Protein AF-A0A5P1FBU9-F1 (afdb_monomer_lite)

Organism: Asparagus officinalis (NCBI:txid4686)

InterPro domains:
  IPR016161 Aldehyde/histidinol dehydrogenase [SSF53720] (14-109)
  IPR016162 Aldehyde dehydrogenase, N-terminal [G3DSA:3.40.605.10] (3-69)
  IPR016163 Aldehyde dehydrogenase, C-terminal [G3DSA:3.40.309.10] (70-142)

Structure (mmCIF, N/CA/C/O backbone):
data_AF-A0A5P1FBU9-F1
#
_entry.id   AF-A0A5P1FBU9-F1
#
loop_
_atom_site.group_PDB
_atom_site.id
_atom_site.type_symbol
_atom_site.label_atom_id
_atom_site.label_alt_id
_atom_site.label_comp_id
_atom_site.label_asym_id
_atom_site.label_entity_id
_atom_site.label_seq_id
_atom_site.pdbx_PDB_ins_code
_atom_site.Cartn_x
_atom_site.Cartn_y
_atom_site.Cartn_z
_atom_site.occupancy
_atom_site.B_iso_or_equiv
_atom_site.auth_seq_id
_atom_site.auth_comp_id
_atom_site.auth_asym_id
_atom_site.auth_atom_id
_atom_site.pdbx_PDB_model_num
ATOM 1 N N . MET A 1 1 ? 20.986 -3.605 -8.385 1.00 49.81 1 MET A N 1
ATOM 2 C CA . MET A 1 1 ? 19.910 -4.253 -9.164 1.00 49.81 1 MET A CA 1
ATOM 3 C C . MET A 1 1 ? 20.541 -5.407 -9.919 1.00 49.81 1 MET A C 1
ATOM 5 O O . MET A 1 1 ? 21.463 -5.159 -10.681 1.00 49.81 1 MET A O 1
ATOM 9 N N . MET A 1 2 ? 20.147 -6.647 -9.633 1.00 52.78 2 MET A N 1
ATOM 10 C CA . MET A 1 2 ? 20.670 -7.824 -10.331 1.00 52.78 2 MET A CA 1
ATOM 11 C C . MET A 1 2 ? 19.721 -8.144 -11.484 1.00 52.78 2 MET A C 1
ATOM 13 O O . MET A 1 2 ? 18.535 -8.355 -11.248 1.00 52.78 2 MET A O 1
ATOM 17 N N . VAL A 1 3 ? 20.221 -8.141 -12.718 1.00 66.88 3 VAL A N 1
ATOM 18 C CA . VAL A 1 3 ? 19.450 -8.604 -13.877 1.00 66.88 3 VAL A CA 1
ATOM 19 C C . VAL A 1 3 ? 19.794 -10.076 -14.075 1.00 66.88 3 VAL A C 1
ATOM 21 O O . VAL A 1 3 ? 20.933 -10.407 -14.400 1.00 66.88 3 VAL A O 1
ATOM 24 N N . ILE A 1 4 ? 18.835 -10.972 -13.835 1.00 71.06 4 ILE A N 1
ATOM 25 C CA . ILE A 1 4 ? 19.044 -12.417 -13.997 1.00 71.06 4 ILE A CA 1
ATOM 26 C C . ILE A 1 4 ? 18.934 -12.752 -15.487 1.00 71.06 4 ILE A C 1
ATOM 28 O O . ILE A 1 4 ? 17.881 -13.138 -15.980 1.00 71.06 4 ILE A O 1
ATOM 32 N N . VAL A 1 5 ? 20.031 -12.557 -16.216 1.00 73.94 5 VAL A N 1
ATOM 33 C CA . VAL A 1 5 ? 20.124 -12.890 -17.648 1.00 73.94 5 VAL A CA 1
ATOM 34 C C . VAL A 1 5 ? 20.550 -14.338 -17.898 1.00 73.94 5 VAL A C 1
ATOM 36 O O . VAL A 1 5 ? 20.348 -14.851 -18.991 1.00 73.94 5 VAL A O 1
ATOM 39 N N . GLY A 1 6 ? 21.105 -15.017 -16.887 1.00 72.62 6 GLY A N 1
ATOM 40 C CA . GLY A 1 6 ? 21.609 -16.394 -17.003 1.00 72.62 6 GLY A CA 1
ATOM 41 C C . GLY A 1 6 ? 20.530 -17.463 -17.208 1.00 72.62 6 GLY A C 1
ATOM 42 O O . GLY A 1 6 ? 20.863 -18.599 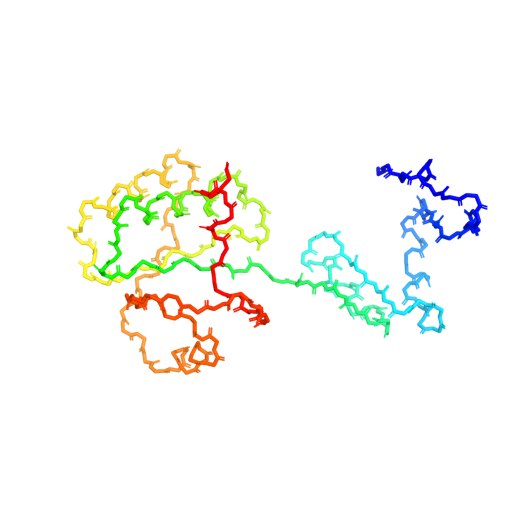-17.516 1.00 72.62 6 GLY A O 1
ATOM 43 N N . SER A 1 7 ? 19.253 -17.103 -17.055 1.00 79.94 7 SER A N 1
ATOM 44 C CA . SER A 1 7 ? 18.107 -18.004 -17.236 1.00 79.94 7 SER A CA 1
ATOM 45 C C . SER A 1 7 ? 17.430 -17.855 -18.604 1.00 79.94 7 SER A C 1
ATOM 47 O O . SER A 1 7 ? 16.407 -18.492 -18.848 1.00 79.94 7 SER A O 1
ATOM 49 N N . ILE A 1 8 ? 17.942 -16.977 -19.474 1.00 83.50 8 ILE A N 1
ATOM 50 C CA . ILE A 1 8 ? 17.361 -16.716 -20.795 1.00 83.50 8 ILE A CA 1
ATOM 51 C C . ILE A 1 8 ? 17.769 -17.853 -21.748 1.00 83.50 8 ILE A C 1
ATOM 53 O O . ILE A 1 8 ? 18.967 -18.088 -21.900 1.00 83.50 8 ILE A O 1
ATOM 57 N N . PRO A 1 9 ? 16.820 -18.547 -22.404 1.00 86.50 9 PRO A N 1
ATOM 58 C CA . PRO A 1 9 ? 17.151 -19.616 -23.344 1.00 86.50 9 PRO A CA 1
ATOM 59 C C . PRO A 1 9 ? 17.902 -19.098 -24.584 1.00 86.50 9 PRO A C 1
ATOM 61 O O . PRO A 1 9 ? 17.669 -17.975 -25.032 1.00 86.50 9 PRO A O 1
ATOM 64 N N . ASP A 1 10 ? 18.745 -19.937 -25.196 1.00 86.50 10 ASP A N 1
ATOM 65 C CA . ASP A 1 10 ? 19.611 -19.549 -26.327 1.00 86.50 10 ASP A CA 1
ATOM 66 C C . ASP A 1 10 ? 18.854 -19.097 -27.589 1.00 86.50 10 ASP A C 1
ATOM 68 O O . ASP A 1 10 ? 19.415 -18.411 -28.444 1.00 86.50 10 ASP A O 1
ATOM 72 N N . ASN A 1 11 ? 17.573 -19.456 -27.716 1.00 90.88 11 ASN A N 1
ATOM 73 C CA . ASN A 1 11 ? 16.718 -19.024 -28.823 1.00 90.88 11 ASN A CA 1
ATOM 74 C C . ASN A 1 11 ? 16.169 -17.594 -28.654 1.00 90.88 11 ASN A C 1
ATOM 76 O O . ASN A 1 11 ? 15.513 -17.084 -29.564 1.00 90.88 11 ASN A O 1
ATOM 80 N N . VAL A 1 12 ? 16.421 -16.938 -27.518 1.00 86.75 12 VAL A N 1
ATOM 81 C CA . VAL A 1 12 ? 16.020 -15.555 -27.252 1.00 86.75 12 VAL A CA 1
ATOM 82 C C . VAL A 1 12 ? 17.210 -14.624 -27.477 1.00 86.75 12 VAL A C 1
ATOM 84 O O . VAL A 1 12 ? 18.303 -14.815 -26.945 1.00 86.75 12 VAL A O 1
ATOM 87 N N . GLY A 1 13 ? 17.004 -13.569 -28.268 1.00 84.31 13 GLY A N 1
ATOM 88 C CA . GLY A 1 13 ? 18.053 -12.600 -28.573 1.00 84.31 13 GLY A CA 1
ATOM 89 C C . GLY A 1 13 ? 18.615 -11.932 -27.313 1.00 84.31 13 GLY A C 1
ATOM 90 O O . GLY A 1 13 ? 17.878 -11.346 -26.523 1.00 84.31 13 GLY A O 1
ATOM 91 N N . LYS A 1 14 ? 19.947 -11.927 -27.168 1.00 79.06 14 LYS A N 1
ATOM 92 C CA . LYS A 1 14 ? 20.663 -11.367 -26.000 1.00 79.06 14 LYS A CA 1
ATOM 93 C C . LYS A 1 14 ? 20.394 -9.876 -25.729 1.00 79.06 14 LYS A C 1
ATOM 95 O O . LYS A 1 14 ? 20.708 -9.391 -24.651 1.00 79.06 14 LYS A O 1
ATOM 100 N N . LYS A 1 15 ? 19.825 -9.149 -26.698 1.00 83.62 15 LYS A N 1
ATOM 101 C CA . LYS A 1 15 ? 19.470 -7.722 -26.594 1.00 83.62 15 LYS A CA 1
ATOM 102 C C . LYS A 1 15 ? 18.051 -7.471 -26.063 1.00 83.62 15 LYS A C 1
ATOM 104 O O . LYS A 1 15 ? 17.635 -6.321 -26.017 1.00 83.62 15 LYS A O 1
ATOM 109 N N . LEU A 1 16 ? 17.309 -8.516 -25.682 1.00 86.56 16 LEU A N 1
ATOM 110 C CA . LEU A 1 16 ? 15.936 -8.382 -25.182 1.00 86.56 16 LEU A CA 1
ATOM 111 C C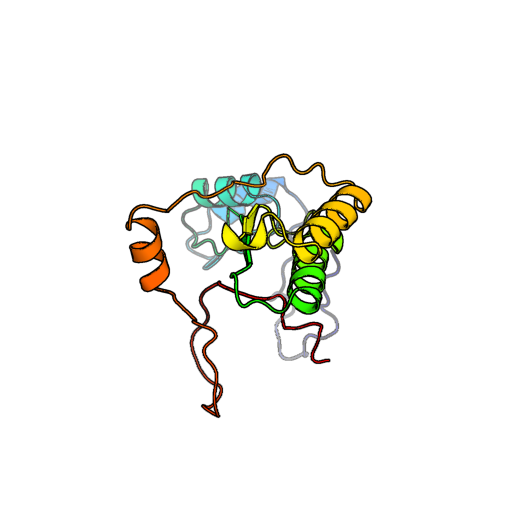 . LEU A 1 16 ? 15.860 -7.592 -23.867 1.00 86.56 16 LEU A C 1
ATOM 113 O O . LEU A 1 16 ? 14.889 -6.878 -23.636 1.00 86.56 16 LEU A O 1
ATOM 117 N N . ILE A 1 17 ? 16.879 -7.712 -23.012 1.00 86.69 17 ILE A N 1
ATOM 118 C CA . ILE A 1 17 ? 16.947 -7.001 -21.735 1.00 86.69 17 ILE A CA 1
ATOM 119 C C . ILE A 1 17 ? 18.061 -5.960 -21.805 1.00 86.69 17 ILE A C 1
ATOM 121 O O . ILE A 1 17 ? 19.239 -6.300 -21.894 1.00 86.69 17 ILE A O 1
ATOM 125 N N . GLY A 1 18 ? 17.675 -4.687 -21.752 1.00 85.88 18 GLY A N 1
ATOM 126 C CA . GLY A 1 18 ? 18.593 -3.558 -21.642 1.00 85.88 18 GLY A CA 1
ATOM 127 C C . GLY A 1 18 ? 18.697 -3.070 -20.201 1.00 85.88 18 GLY A C 1
ATOM 128 O O . GLY A 1 18 ? 17.690 -2.976 -19.500 1.00 85.88 18 GLY A O 1
ATOM 129 N N . LEU A 1 19 ? 19.911 -2.733 -19.764 1.00 87.50 19 LEU A N 1
ATOM 130 C CA . LEU A 1 19 ? 20.138 -2.018 -18.511 1.00 87.50 19 LEU A CA 1
ATOM 131 C C . LEU A 1 19 ? 20.557 -0.585 -18.825 1.00 87.50 19 LEU A C 1
ATOM 133 O O . LEU A 1 19 ? 21.552 -0.360 -19.510 1.00 87.50 19 LEU A O 1
ATOM 137 N N . VAL A 1 20 ? 19.817 0.372 -18.280 1.00 88.44 20 VAL A N 1
ATOM 138 C CA . VAL A 1 20 ? 20.167 1.792 -18.325 1.00 88.44 20 VAL A CA 1
ATOM 139 C C . VAL A 1 20 ? 21.006 2.098 -17.088 1.00 88.44 20 VAL A C 1
ATOM 141 O O . VAL A 1 20 ? 20.562 1.854 -15.964 1.00 88.44 20 VAL A O 1
ATOM 144 N N . THR A 1 21 ? 22.234 2.576 -17.279 1.00 86.56 21 THR A N 1
ATOM 145 C CA . THR A 1 21 ? 23.199 2.796 -16.187 1.00 86.56 21 THR A CA 1
ATOM 146 C C . THR A 1 21 ? 23.288 4.252 -15.737 1.00 86.56 21 THR A C 1
ATOM 148 O O . THR A 1 21 ? 23.772 4.500 -14.633 1.00 86.56 21 THR A O 1
ATOM 151 N N . SER A 1 22 ? 22.779 5.202 -16.530 1.00 88.88 22 SER A N 1
ATOM 152 C CA . SER A 1 22 ? 22.730 6.622 -16.177 1.00 88.88 22 SER A CA 1
ATOM 153 C C . SER A 1 22 ? 21.302 7.100 -15.929 1.00 88.88 22 SER A C 1
ATOM 155 O O . SER A 1 22 ? 20.375 6.793 -16.677 1.00 88.88 22 SER A O 1
ATOM 157 N N . ARG A 1 23 ? 21.118 7.903 -14.875 1.00 83.50 23 ARG A N 1
ATOM 158 C CA . ARG A 1 23 ? 19.834 8.571 -14.605 1.00 83.50 23 ARG A CA 1
ATOM 159 C C . ARG A 1 23 ? 19.536 9.677 -15.615 1.00 83.50 23 ARG A C 1
ATOM 161 O O . ARG A 1 23 ? 18.364 9.948 -15.863 1.00 83.50 23 ARG A O 1
ATOM 168 N N . ASP A 1 24 ? 20.570 10.259 -16.213 1.00 88.19 24 ASP A N 1
ATOM 169 C CA . ASP A 1 24 ? 20.443 11.361 -17.171 1.00 88.19 24 ASP A CA 1
ATOM 170 C C . ASP A 1 24 ? 19.841 10.904 -18.510 1.00 88.19 24 ASP A C 1
ATOM 172 O O . ASP A 1 24 ? 19.323 11.719 -19.271 1.00 88.19 24 ASP A O 1
ATOM 176 N N . ASP A 1 25 ? 19.828 9.592 -18.765 1.00 88.81 25 ASP A N 1
ATOM 177 C CA . ASP A 1 25 ? 19.217 8.995 -19.957 1.00 88.81 25 ASP A CA 1
ATOM 178 C C . ASP A 1 25 ? 17.699 8.800 -19.812 1.00 88.81 25 ASP A C 1
ATOM 180 O O . ASP A 1 25 ? 16.985 8.691 -20.812 1.00 88.81 25 ASP A O 1
ATOM 184 N N . ILE A 1 26 ? 17.174 8.782 -18.577 1.00 88.81 26 ILE A N 1
ATOM 185 C CA . ILE A 1 26 ? 15.750 8.534 -18.295 1.00 88.81 26 ILE A CA 1
ATOM 186 C C . ILE A 1 26 ? 14.837 9.543 -19.014 1.00 88.81 26 ILE A C 1
ATOM 188 O O . ILE A 1 26 ? 13.890 9.099 -19.662 1.00 88.81 26 ILE A O 1
ATOM 192 N N . PRO A 1 27 ? 15.091 10.870 -18.990 1.00 90.69 27 PRO A N 1
ATOM 193 C CA . PRO A 1 27 ? 14.249 11.830 -19.704 1.00 90.69 27 PRO A CA 1
ATOM 194 C C . PRO A 1 27 ? 14.212 11.605 -21.217 1.00 90.69 27 PRO A C 1
ATOM 196 O O . PRO A 1 27 ? 13.191 11.870 -21.845 1.00 90.69 27 PRO A O 1
ATOM 199 N N . ASN A 1 28 ? 15.305 11.120 -21.812 1.00 91.56 28 ASN A N 1
ATOM 200 C CA . ASN A 1 28 ? 15.346 10.821 -23.241 1.00 91.56 28 ASN A CA 1
ATOM 201 C C . ASN A 1 28 ? 14.536 9.562 -23.558 1.00 91.56 28 ASN A C 1
ATOM 203 O O . ASN A 1 28 ? 13.760 9.574 -24.506 1.00 91.56 28 ASN A O 1
ATOM 207 N N . LEU A 1 29 ? 14.637 8.520 -22.726 1.00 92.12 29 LEU A N 1
ATOM 208 C CA . LEU A 1 29 ? 13.818 7.311 -22.859 1.00 92.12 29 LEU A CA 1
ATOM 209 C C . LEU A 1 29 ? 12.324 7.615 -22.726 1.00 92.12 29 LEU A C 1
ATOM 211 O O . LEU A 1 29 ? 11.524 7.129 -23.516 1.00 92.12 29 LEU A O 1
ATOM 215 N N . LEU A 1 30 ? 11.946 8.474 -21.780 1.00 93.75 30 LEU A N 1
ATOM 216 C CA . LEU A 1 30 ? 10.554 8.878 -21.572 1.00 93.75 30 LEU A CA 1
ATOM 217 C C . LEU A 1 30 ? 9.958 9.691 -22.739 1.00 93.75 30 LEU A C 1
ATOM 219 O O . LEU A 1 30 ? 8.759 9.958 -22.729 1.00 93.75 30 LEU A O 1
ATOM 223 N N . ARG A 1 31 ? 10.752 10.070 -23.748 1.00 93.81 31 ARG A N 1
ATOM 224 C CA . ARG A 1 31 ? 10.276 10.718 -24.983 1.00 93.81 31 ARG A CA 1
ATOM 225 C C . ARG A 1 31 ? 10.081 9.756 -26.155 1.00 93.81 31 ARG A C 1
ATOM 227 O O . ARG A 1 31 ? 9.632 10.203 -27.199 1.00 93.81 31 ARG A O 1
ATOM 234 N N . LEU A 1 32 ? 10.437 8.481 -26.007 1.00 94.56 32 LEU A N 1
ATOM 235 C CA . LEU A 1 32 ? 10.356 7.482 -27.077 1.00 94.56 32 LEU A CA 1
ATOM 236 C C . LEU A 1 32 ? 8.982 6.795 -27.090 1.00 94.56 32 LEU A C 1
ATOM 238 O O . LEU A 1 32 ? 8.900 5.575 -26.956 1.00 94.56 32 LEU A O 1
ATOM 242 N N . ASP A 1 33 ? 7.893 7.564 -27.197 1.00 93.75 33 ASP A N 1
ATOM 243 C CA . ASP A 1 33 ? 6.519 7.031 -27.240 1.00 93.75 33 ASP A CA 1
ATOM 244 C C . ASP A 1 33 ? 6.174 6.269 -28.530 1.00 93.75 33 ASP A C 1
ATOM 246 O O . ASP A 1 33 ? 5.142 5.605 -28.605 1.00 93.75 33 ASP A O 1
ATOM 250 N N . ASP A 1 34 ? 7.070 6.293 -29.512 1.00 96.00 34 ASP A N 1
ATOM 251 C CA . ASP A 1 34 ? 7.040 5.496 -30.737 1.00 96.00 34 ASP A CA 1
ATOM 252 C C . ASP A 1 34 ? 7.658 4.093 -30.578 1.00 96.00 34 ASP A C 1
ATOM 254 O O . ASP A 1 34 ? 7.322 3.182 -31.337 1.00 96.00 34 ASP A O 1
ATOM 258 N N . VAL A 1 35 ? 8.539 3.901 -29.588 1.00 94.75 35 VAL A N 1
ATOM 259 C CA . VAL A 1 35 ? 9.265 2.636 -29.358 1.00 94.75 35 VAL A CA 1
ATOM 260 C C . VAL A 1 35 ? 8.882 1.976 -28.032 1.00 94.75 35 VAL A C 1
ATOM 262 O O . VAL A 1 35 ? 8.817 0.748 -27.940 1.00 94.75 35 VAL A O 1
ATOM 265 N N . ILE A 1 36 ? 8.633 2.763 -26.985 1.00 94.81 36 ILE A N 1
ATOM 266 C CA . ILE A 1 36 ? 8.307 2.269 -25.646 1.00 94.81 36 ILE A CA 1
ATOM 267 C C . ILE A 1 36 ? 6.791 2.287 -25.463 1.00 94.81 36 ILE A C 1
ATOM 269 O O . ILE A 1 36 ? 6.173 3.341 -25.372 1.00 94.81 36 ILE A O 1
ATOM 273 N N . GLY A 1 37 ? 6.189 1.103 -25.345 1.00 96.19 37 GLY A N 1
ATOM 274 C CA . GLY A 1 37 ? 4.737 0.972 -25.180 1.00 96.19 37 GLY A CA 1
ATOM 275 C C . GLY A 1 37 ? 4.220 1.129 -23.744 1.00 96.19 37 GLY A C 1
ATOM 276 O O . GLY A 1 37 ? 3.026 1.346 -23.551 1.00 96.19 37 GLY A O 1
ATOM 277 N N . LEU A 1 38 ? 5.080 0.985 -22.728 1.00 95.62 38 LEU A N 1
ATOM 278 C CA . LEU A 1 38 ? 4.676 1.023 -21.319 1.00 95.62 38 LEU A CA 1
ATOM 279 C C . LEU A 1 38 ? 5.854 1.362 -20.402 1.00 95.62 38 LEU A C 1
ATOM 281 O O . LEU A 1 38 ? 6.929 0.774 -20.521 1.00 95.62 38 LEU A O 1
ATOM 285 N N . VAL A 1 39 ? 5.617 2.231 -19.420 1.00 94.38 39 VAL A N 1
ATOM 286 C CA . VAL A 1 39 ? 6.551 2.505 -18.318 1.00 94.38 39 VAL A CA 1
ATOM 287 C C . VAL A 1 39 ? 5.938 2.042 -16.997 1.00 94.38 39 VAL A C 1
ATOM 289 O O . VAL A 1 39 ? 4.793 2.364 -16.680 1.00 94.38 39 VAL A O 1
ATOM 292 N N . ILE A 1 40 ? 6.712 1.301 -16.199 1.00 94.25 40 ILE A N 1
ATOM 293 C CA . ILE A 1 40 ? 6.311 0.820 -14.867 1.00 94.25 40 ILE A CA 1
ATOM 294 C C . ILE A 1 40 ? 7.251 1.438 -13.822 1.00 94.25 40 ILE A C 1
ATOM 296 O O . ILE A 1 40 ? 8.271 0.838 -13.472 1.00 94.25 40 ILE A O 1
ATOM 300 N N . PRO A 1 41 ? 6.969 2.659 -13.337 1.00 91.25 41 PRO A N 1
ATOM 301 C CA . PRO A 1 41 ? 7.805 3.293 -12.335 1.00 91.25 41 PRO A CA 1
ATOM 302 C C . PRO A 1 41 ? 7.623 2.601 -10.982 1.00 91.25 41 PRO A C 1
ATOM 304 O O . PRO A 1 41 ? 6.506 2.356 -10.525 1.00 91.25 41 PRO A O 1
ATOM 307 N N . ARG A 1 42 ? 8.737 2.300 -10.315 1.00 88.12 42 ARG A N 1
ATOM 308 C CA . ARG A 1 42 ? 8.759 1.773 -8.946 1.00 88.12 42 ARG A CA 1
ATOM 309 C C . ARG A 1 42 ? 9.534 2.746 -8.073 1.00 88.12 42 ARG A C 1
ATOM 311 O O . ARG A 1 42 ? 10.701 3.018 -8.335 1.00 88.12 42 ARG A O 1
ATOM 318 N N . GLY A 1 43 ? 8.881 3.283 -7.052 1.00 85.19 43 GLY A N 1
ATOM 319 C CA . GLY A 1 43 ? 9.468 4.275 -6.162 1.00 85.19 43 GLY A CA 1
ATOM 320 C C . GLY A 1 43 ? 8.393 5.112 -5.488 1.00 85.19 43 GLY A C 1
ATOM 321 O O . GLY A 1 43 ? 7.262 4.662 -5.334 1.00 85.19 43 GLY A O 1
ATOM 322 N N . SER A 1 44 ? 8.760 6.324 -5.078 1.00 83.56 44 SER A N 1
ATOM 323 C CA . SER A 1 44 ? 7.858 7.228 -4.367 1.00 83.56 44 SER A CA 1
ATOM 324 C C . SER A 1 44 ? 6.732 7.758 -5.255 1.00 83.56 44 SER A C 1
ATOM 326 O O . SER A 1 44 ? 6.882 7.882 -6.471 1.00 83.56 44 SER A O 1
ATOM 328 N N . ASN A 1 45 ? 5.637 8.181 -4.621 1.00 83.56 45 ASN A N 1
ATOM 329 C CA . ASN A 1 45 ? 4.514 8.854 -5.279 1.00 83.56 45 ASN A CA 1
ATOM 330 C C . ASN A 1 45 ? 4.982 10.037 -6.136 1.00 83.56 45 ASN A C 1
ATOM 332 O O . ASN A 1 45 ? 4.573 10.174 -7.283 1.00 83.56 45 ASN A O 1
ATOM 336 N N . LYS A 1 46 ? 5.932 10.830 -5.620 1.00 87.69 46 LYS A N 1
ATOM 337 C CA . LYS A 1 46 ? 6.546 11.941 -6.357 1.00 87.69 46 LYS A CA 1
ATOM 338 C C . LYS A 1 46 ? 7.199 11.478 -7.662 1.00 87.69 46 LYS A C 1
ATOM 340 O O . LYS A 1 46 ? 6.972 12.103 -8.688 1.00 87.69 46 LYS A O 1
ATOM 345 N N . LEU A 1 47 ? 7.963 10.382 -7.638 1.00 88.75 47 LEU A N 1
ATOM 346 C CA . LEU A 1 47 ? 8.585 9.829 -8.845 1.00 88.75 47 LEU A CA 1
ATOM 347 C C . LEU A 1 47 ? 7.526 9.373 -9.856 1.00 88.75 47 LEU A C 1
ATOM 349 O O . LEU A 1 47 ? 7.638 9.677 -11.041 1.00 88.75 47 LEU A O 1
ATOM 353 N N . VAL A 1 48 ? 6.499 8.654 -9.392 1.00 89.19 48 VAL A N 1
ATOM 354 C CA . VAL A 1 48 ? 5.417 8.162 -10.257 1.00 89.19 48 VAL A CA 1
ATOM 355 C C . VAL A 1 48 ? 4.675 9.329 -10.912 1.00 89.19 48 VAL A C 1
ATOM 357 O O . VAL A 1 48 ? 4.473 9.301 -12.125 1.00 89.19 48 VAL A O 1
ATOM 360 N N . SER A 1 49 ? 4.314 10.364 -10.147 1.00 89.75 49 SER A N 1
ATOM 361 C CA . SER A 1 49 ? 3.637 11.559 -10.670 1.00 89.75 49 SER A CA 1
ATOM 362 C C . SER A 1 49 ? 4.517 12.335 -11.647 1.00 89.75 49 SER A C 1
ATOM 364 O O . SER A 1 49 ? 4.072 12.636 -12.748 1.00 89.75 49 SER A O 1
ATOM 366 N N . GLN A 1 50 ? 5.795 12.552 -11.316 1.00 90.81 50 GLN A N 1
ATOM 367 C CA . GLN A 1 50 ? 6.745 13.213 -12.218 1.00 90.81 50 GLN A CA 1
ATOM 368 C C . GLN A 1 50 ? 6.888 12.475 -13.554 1.00 90.81 50 GLN A C 1
ATOM 370 O O . GLN A 1 50 ? 6.944 13.107 -14.606 1.00 90.81 50 GLN A O 1
ATOM 375 N N . ILE A 1 51 ? 6.936 11.139 -13.537 1.00 91.62 51 ILE A N 1
ATOM 376 C CA . ILE A 1 51 ? 7.004 10.343 -14.769 1.00 91.62 51 ILE A CA 1
ATOM 377 C C . ILE A 1 51 ? 5.702 10.478 -15.559 1.00 91.62 51 ILE A C 1
ATOM 379 O O . ILE A 1 51 ? 5.764 10.772 -16.746 1.00 91.62 51 ILE A O 1
ATOM 383 N N . LYS A 1 52 ? 4.537 10.346 -14.910 1.00 89.69 52 LYS A N 1
ATOM 384 C CA . LYS A 1 52 ? 3.226 10.527 -15.561 1.00 89.69 52 LYS A CA 1
ATOM 385 C C . LYS A 1 52 ? 3.073 11.893 -16.231 1.00 89.69 52 LYS A C 1
ATOM 387 O O . LYS A 1 52 ? 2.480 11.974 -17.296 1.00 89.69 52 LYS A O 1
ATOM 392 N N . GLU A 1 53 ? 3.604 12.945 -15.618 1.00 91.50 53 GLU A N 1
ATOM 393 C CA . GLU A 1 53 ? 3.538 14.315 -16.142 1.00 91.50 53 GLU A CA 1
ATOM 394 C C . GLU A 1 53 ? 4.544 14.583 -17.276 1.00 91.50 53 GLU A C 1
ATOM 396 O O . GLU A 1 53 ? 4.353 15.512 -18.057 1.00 91.50 53 GLU A O 1
ATOM 401 N N . SER A 1 54 ? 5.616 13.791 -17.380 1.00 91.12 54 SER A N 1
ATOM 402 C CA . SER A 1 54 ? 6.743 14.052 -18.291 1.00 91.12 54 SER A CA 1
ATOM 403 C C . SER A 1 54 ? 6.782 13.175 -19.545 1.00 91.12 54 SER A C 1
ATOM 405 O O . SER A 1 54 ? 7.654 13.383 -20.391 1.00 91.12 54 SER A O 1
ATOM 407 N N . THR A 1 55 ? 5.855 12.224 -19.704 1.00 94.31 55 THR A N 1
ATOM 408 C CA . THR A 1 55 ? 5.816 11.307 -20.853 1.00 94.31 55 THR A CA 1
ATOM 409 C C . THR A 1 55 ? 4.425 11.178 -21.467 1.00 94.31 55 THR A C 1
ATOM 411 O O . THR A 1 55 ? 3.411 11.330 -20.791 1.00 94.31 55 THR A O 1
ATOM 414 N N . LYS A 1 56 ? 4.382 10.852 -22.763 1.00 94.81 56 LYS A N 1
ATOM 415 C CA . LYS A 1 56 ? 3.169 10.401 -23.465 1.00 94.81 56 LYS A CA 1
ATOM 416 C C . LYS A 1 56 ? 2.987 8.881 -23.415 1.00 94.81 56 LYS A C 1
ATOM 418 O O . LYS A 1 56 ? 1.914 8.388 -23.755 1.00 94.81 56 LYS A O 1
ATOM 423 N N . ILE A 1 57 ? 4.021 8.144 -23.003 1.00 96.62 57 ILE A N 1
ATOM 424 C CA . ILE A 1 57 ? 3.983 6.688 -22.887 1.00 96.62 57 ILE A CA 1
ATOM 425 C C . ILE A 1 57 ? 2.967 6.305 -21.800 1.00 96.62 57 ILE A C 1
ATOM 427 O O . ILE A 1 57 ? 2.969 6.915 -20.729 1.00 96.62 57 ILE A O 1
ATOM 431 N N . PRO A 1 58 ? 2.120 5.282 -22.004 1.00 95.00 58 PRO A N 1
ATOM 432 C CA . PRO A 1 58 ? 1.285 4.750 -20.934 1.00 95.00 58 PRO A CA 1
ATOM 433 C C . PRO A 1 58 ? 2.107 4.407 -19.682 1.00 95.00 58 PRO A C 1
ATOM 435 O O . PRO A 1 58 ? 3.140 3.739 -19.761 1.00 95.00 58 PRO A O 1
ATOM 438 N N . VAL A 1 59 ? 1.644 4.845 -18.508 1.00 93.81 59 VAL A N 1
ATOM 439 C CA . VAL A 1 59 ? 2.330 4.614 -17.227 1.00 93.81 59 VAL A CA 1
ATOM 440 C C . VAL A 1 59 ? 1.477 3.744 -16.310 1.00 93.81 59 VAL A C 1
ATOM 442 O O . VAL A 1 59 ? 0.400 4.157 -15.874 1.00 93.81 59 VAL A O 1
ATOM 445 N N . LEU A 1 60 ? 1.991 2.568 -15.944 1.00 90.44 60 LEU A N 1
ATOM 446 C CA . LEU A 1 60 ? 1.366 1.677 -14.968 1.00 90.44 60 LEU A CA 1
ATOM 447 C C . LEU A 1 60 ? 2.021 1.854 -13.594 1.00 90.44 60 LEU A C 1
ATOM 449 O O . LEU A 1 60 ? 3.065 1.278 -13.298 1.00 90.44 60 LEU A O 1
ATOM 453 N N . GLY A 1 61 ? 1.383 2.649 -12.738 1.00 81.25 61 GLY A N 1
ATOM 454 C CA . GLY A 1 61 ? 1.813 2.865 -11.359 1.00 81.25 61 GLY A CA 1
ATOM 455 C C . GLY A 1 61 ? 0.743 3.575 -10.532 1.00 81.25 61 GLY A C 1
ATOM 456 O O . GLY A 1 61 ? -0.056 4.352 -11.067 1.00 81.25 61 GLY A O 1
ATOM 457 N N . HIS A 1 62 ? 0.733 3.319 -9.225 1.00 75.81 62 HIS A N 1
ATOM 458 C CA . HIS A 1 62 ? -0.121 4.012 -8.261 1.00 75.81 62 HIS A CA 1
ATOM 459 C C . HIS A 1 62 ? 0.656 5.175 -7.636 1.00 75.81 62 HIS A C 1
ATOM 461 O O . HIS A 1 62 ? 1.822 5.027 -7.277 1.00 75.81 62 HIS A O 1
ATOM 467 N N . ALA A 1 63 ? 0.019 6.343 -7.569 1.00 65.31 63 ALA A N 1
ATOM 468 C CA . ALA A 1 63 ? 0.610 7.554 -7.002 1.00 65.31 63 ALA A CA 1
ATOM 469 C C . ALA A 1 63 ? 0.141 7.815 -5.566 1.00 65.31 63 ALA A C 1
ATOM 471 O O . ALA A 1 63 ? 0.628 8.755 -4.964 1.00 65.31 63 ALA A O 1
ATOM 472 N N . ASP A 1 64 ? -0.759 6.989 -5.029 1.00 69.25 64 ASP A N 1
ATOM 473 C CA . ASP A 1 64 ? -1.260 7.074 -3.662 1.00 69.25 64 ASP A CA 1
ATOM 474 C C . ASP A 1 64 ? -1.443 5.664 -3.096 1.00 69.25 64 ASP A C 1
ATOM 476 O O . ASP A 1 64 ? -1.744 4.720 -3.832 1.00 69.25 64 ASP A O 1
ATOM 480 N N . GLY A 1 65 ? -1.233 5.534 -1.790 1.00 68.94 65 GLY A N 1
ATOM 481 C CA . GLY A 1 65 ? -1.340 4.287 -1.039 1.00 68.94 65 GLY A CA 1
ATOM 482 C C . GLY A 1 65 ? -1.963 4.561 0.321 1.00 68.94 65 GLY A C 1
ATOM 483 O O . GLY A 1 65 ? -1.286 4.427 1.325 1.00 68.94 65 GLY A O 1
ATOM 484 N N . ILE A 1 66 ? -3.206 5.056 0.328 1.00 79.25 66 ILE A N 1
ATOM 485 C CA . ILE A 1 66 ? -3.974 5.283 1.559 1.00 79.25 66 ILE A CA 1
ATOM 486 C C . ILE A 1 66 ? -4.906 4.089 1.747 1.00 79.25 66 ILE A C 1
ATOM 488 O O . ILE A 1 66 ? -5.855 3.896 0.983 1.00 79.25 66 ILE A O 1
ATOM 492 N N . CYS A 1 67 ? -4.622 3.285 2.759 1.00 83.19 67 CYS A N 1
ATOM 493 C CA . CYS A 1 67 ? -5.344 2.083 3.118 1.00 83.19 67 CYS A CA 1
ATOM 494 C C . CYS A 1 67 ? -6.079 2.273 4.445 1.00 83.19 67 CYS A C 1
ATOM 496 O O . CYS A 1 67 ? -5.543 2.758 5.446 1.00 83.19 67 CYS A O 1
ATOM 498 N N . HIS A 1 68 ? -7.329 1.823 4.457 1.00 85.06 68 HIS A N 1
ATOM 499 C CA . HIS A 1 68 ? -8.194 1.876 5.625 1.00 85.06 68 HIS A CA 1
ATOM 500 C C . HIS A 1 68 ? -8.500 0.457 6.107 1.00 85.06 68 HIS A C 1
ATOM 502 O O . HIS A 1 68 ? -8.786 -0.428 5.298 1.00 85.06 68 HIS A O 1
ATOM 508 N N . VAL A 1 69 ? -8.516 0.254 7.422 1.00 85.81 69 VAL A N 1
ATOM 509 C CA . VAL A 1 69 ? -9.093 -0.946 8.043 1.00 85.81 69 VAL A CA 1
ATOM 510 C C . VAL A 1 69 ? -10.360 -0.534 8.770 1.00 85.81 69 VAL A C 1
ATOM 512 O O . VAL A 1 69 ? -10.339 0.414 9.545 1.00 85.81 69 VAL A O 1
ATOM 515 N N . TYR A 1 70 ? -11.464 -1.240 8.527 1.00 88.19 70 TYR A N 1
ATOM 516 C CA . TYR A 1 70 ? -12.723 -1.025 9.234 1.00 88.19 70 TYR A CA 1
ATOM 517 C C . TYR A 1 70 ? -13.050 -2.206 10.149 1.00 88.19 70 TYR A C 1
ATOM 519 O O . TYR A 1 70 ? -13.097 -3.348 9.693 1.00 88.19 70 TYR A O 1
ATOM 527 N N . VAL A 1 71 ? -13.315 -1.924 11.425 1.00 87.25 71 VAL A N 1
ATOM 528 C CA . VAL A 1 71 ? -13.732 -2.913 12.425 1.00 87.25 71 VAL A CA 1
ATOM 529 C C . VAL A 1 71 ? -15.223 -2.744 12.708 1.00 87.25 71 VAL A C 1
ATOM 531 O O . VAL A 1 71 ? -15.645 -1.786 13.361 1.00 87.25 71 VAL A O 1
ATOM 534 N N . ASP A 1 72 ? -16.025 -3.678 12.196 1.00 89.81 72 ASP A N 1
ATOM 535 C CA . ASP A 1 72 ? -17.472 -3.727 12.426 1.00 89.81 72 ASP A CA 1
ATOM 536 C C . ASP A 1 72 ? -17.813 -4.191 13.853 1.00 89.81 72 ASP A C 1
ATOM 538 O O . ASP A 1 72 ? -17.065 -4.951 14.464 1.00 89.81 72 ASP A O 1
ATOM 542 N N . LYS A 1 73 ? -18.981 -3.795 14.374 1.00 87.56 73 LYS A N 1
ATOM 543 C CA . LYS A 1 73 ? -19.463 -4.206 15.704 1.00 87.56 73 LYS A CA 1
ATOM 544 C C . LYS A 1 73 ? -19.572 -5.720 15.905 1.00 87.56 73 LYS A C 1
ATOM 546 O O . LYS A 1 73 ? -19.518 -6.164 17.046 1.00 87.56 73 LYS A O 1
ATOM 551 N N . SER A 1 74 ? -19.765 -6.505 14.841 1.00 88.12 74 SER A N 1
ATOM 552 C CA . SER A 1 74 ? -19.825 -7.969 14.913 1.00 88.12 74 SER A CA 1
ATOM 553 C C . SER A 1 74 ? -18.479 -8.643 14.646 1.00 88.12 74 SER A C 1
ATOM 555 O O . SER A 1 74 ? -18.434 -9.864 14.488 1.00 88.12 74 SER A O 1
ATOM 557 N N . ALA A 1 75 ? -17.387 -7.880 14.537 1.00 86.81 75 ALA A N 1
ATOM 558 C CA . ALA A 1 75 ? -16.065 -8.439 14.304 1.00 86.81 75 ALA A CA 1
ATOM 559 C C . ALA A 1 75 ? -15.603 -9.292 15.495 1.00 86.81 75 ALA A C 1
ATOM 561 O O . ALA A 1 75 ? -15.798 -8.947 16.661 1.00 86.81 75 ALA A O 1
ATOM 562 N N . ASN A 1 76 ? -14.928 -10.403 15.197 1.00 91.12 76 ASN A N 1
ATOM 563 C CA . ASN A 1 76 ? -14.161 -11.121 16.207 1.00 91.12 76 ASN A CA 1
ATOM 564 C C . ASN A 1 76 ? -12.936 -10.270 16.581 1.00 91.12 76 ASN A C 1
ATOM 566 O O . ASN A 1 76 ? -12.086 -10.008 15.727 1.00 91.12 76 ASN A O 1
ATOM 570 N N . MET A 1 77 ? -12.846 -9.847 17.843 1.00 91.12 77 MET A N 1
ATOM 571 C CA . MET A 1 77 ? -11.828 -8.883 18.272 1.00 91.12 77 MET A CA 1
ATOM 572 C C . MET A 1 77 ? -10.399 -9.437 18.240 1.00 91.12 77 MET A C 1
ATOM 574 O O . MET A 1 77 ? -9.482 -8.691 17.907 1.00 91.12 77 MET A O 1
ATOM 578 N N . ASP A 1 78 ? -10.197 -10.734 18.484 1.00 91.06 78 ASP A N 1
ATOM 579 C CA . ASP A 1 78 ? -8.868 -11.355 18.388 1.00 91.06 78 ASP A CA 1
ATOM 580 C C . ASP A 1 78 ? -8.360 -11.368 16.941 1.00 91.06 78 ASP A C 1
ATOM 582 O O . ASP A 1 78 ? -7.188 -11.103 16.667 1.00 91.06 78 ASP A O 1
ATOM 586 N N . MET A 1 79 ? -9.257 -11.647 15.993 1.00 91.50 79 MET A N 1
ATOM 587 C CA . MET A 1 79 ? -8.947 -11.600 14.567 1.00 91.50 79 MET A CA 1
ATOM 588 C C . MET A 1 79 ? -8.709 -10.165 14.095 1.00 91.50 79 MET A C 1
ATOM 590 O O . MET A 1 79 ? -7.718 -9.907 13.413 1.00 91.50 79 MET A O 1
ATOM 594 N N . ALA A 1 80 ? -9.587 -9.235 14.484 1.00 89.94 80 ALA A N 1
ATOM 595 C CA . ALA A 1 80 ? -9.457 -7.820 14.147 1.00 89.94 80 ALA A CA 1
ATOM 596 C C . ALA A 1 80 ? -8.107 -7.270 14.615 1.00 89.94 80 ALA A C 1
ATOM 598 O O . ALA A 1 80 ? -7.414 -6.608 13.850 1.00 89.94 80 ALA A O 1
ATOM 599 N N . LYS A 1 81 ? -7.692 -7.626 15.832 1.00 90.81 81 LYS A N 1
ATOM 600 C CA . LYS A 1 81 ? -6.391 -7.264 16.385 1.00 90.81 81 LYS A CA 1
ATOM 601 C C . LYS A 1 81 ? -5.229 -7.762 15.534 1.00 90.81 81 LYS A C 1
ATOM 603 O O . LYS A 1 81 ? -4.400 -6.957 15.125 1.00 90.81 81 LYS A O 1
ATOM 608 N N . ARG A 1 82 ? -5.189 -9.058 15.203 1.00 89.62 82 ARG A N 1
ATOM 609 C CA . ARG A 1 82 ? -4.126 -9.623 14.348 1.00 89.62 82 ARG A CA 1
ATOM 610 C C . ARG A 1 82 ? -4.041 -8.912 13.000 1.00 89.62 82 ARG A C 1
ATOM 612 O O . ARG A 1 82 ? -2.948 -8.571 12.568 1.00 89.62 82 ARG A O 1
ATOM 619 N N . ILE A 1 83 ? -5.193 -8.663 12.377 1.00 87.94 83 ILE A N 1
ATOM 620 C CA . ILE A 1 83 ? -5.278 -7.973 11.088 1.00 87.94 83 ILE A CA 1
ATOM 621 C C . ILE A 1 83 ? -4.742 -6.546 11.207 1.00 87.94 83 ILE A C 1
ATOM 623 O O . ILE A 1 83 ? -3.886 -6.161 10.426 1.00 87.94 83 ILE A O 1
ATOM 627 N N . VAL A 1 84 ? -5.207 -5.767 12.184 1.00 89.50 84 VAL A N 1
ATOM 628 C CA . VAL A 1 84 ? -4.806 -4.361 12.360 1.00 89.50 84 VAL A CA 1
ATOM 629 C C . VAL A 1 84 ? -3.302 -4.216 12.597 1.00 89.50 84 VAL A C 1
ATOM 631 O O . VAL A 1 84 ? -2.681 -3.295 12.067 1.00 89.50 84 VAL A O 1
ATOM 634 N N . LEU A 1 85 ? -2.710 -5.120 13.377 1.00 87.94 85 LEU A N 1
ATOM 635 C CA . LEU A 1 85 ? -1.282 -5.082 13.683 1.00 87.94 85 LEU A CA 1
ATOM 636 C C . LEU A 1 85 ? -0.439 -5.472 12.471 1.00 87.94 85 LEU A C 1
ATOM 638 O O . LEU A 1 85 ? 0.501 -4.752 12.150 1.00 87.94 85 LEU A O 1
ATOM 642 N N . ASP A 1 86 ? -0.803 -6.543 11.762 1.00 87.94 86 ASP A N 1
ATOM 643 C CA . ASP A 1 86 ? -0.147 -6.936 10.506 1.00 87.94 86 ASP A CA 1
ATOM 644 C C . ASP A 1 86 ? -0.228 -5.805 9.470 1.00 87.94 86 ASP A C 1
ATOM 646 O O . ASP A 1 86 ? 0.774 -5.441 8.858 1.00 87.94 86 ASP A O 1
ATOM 650 N N . ALA A 1 87 ? -1.391 -5.146 9.387 1.00 85.31 87 ALA A N 1
ATOM 651 C CA . ALA A 1 87 ? -1.621 -4.022 8.488 1.00 85.31 87 ALA A CA 1
ATOM 652 C C . ALA A 1 87 ? -0.634 -2.874 8.686 1.00 85.31 87 ALA A C 1
ATOM 654 O O . ALA A 1 87 ? -0.347 -2.153 7.736 1.00 85.31 87 ALA A O 1
ATOM 655 N N . LYS A 1 88 ? -0.193 -2.622 9.924 1.00 85.56 88 LYS A N 1
ATOM 656 C CA . LYS A 1 88 ? 0.552 -1.405 10.263 1.00 85.56 88 LYS A CA 1
ATOM 657 C C . LYS A 1 88 ? 1.998 -1.654 10.643 1.00 85.56 88 LYS A C 1
ATOM 659 O O . LYS A 1 88 ? 2.854 -0.861 10.261 1.00 85.56 88 LYS A O 1
ATOM 664 N N . ILE A 1 89 ? 2.250 -2.692 11.431 1.00 84.81 89 ILE A N 1
ATOM 665 C CA . ILE A 1 89 ? 3.504 -2.874 12.162 1.00 84.81 89 ILE A CA 1
ATOM 666 C C . ILE A 1 89 ? 4.521 -3.681 11.349 1.00 84.81 89 ILE A C 1
ATOM 668 O O . ILE A 1 89 ? 5.706 -3.382 11.446 1.00 84.81 89 ILE A O 1
ATOM 672 N N . ASP A 1 90 ? 4.091 -4.652 10.532 1.00 81.12 90 ASP A N 1
ATOM 673 C CA . ASP A 1 90 ? 5.010 -5.548 9.801 1.00 81.12 90 ASP A CA 1
ATOM 674 C C . ASP A 1 90 ? 5.946 -4.770 8.861 1.00 81.12 90 ASP A C 1
ATOM 676 O O . ASP A 1 90 ? 7.170 -4.892 8.933 1.00 81.12 90 ASP A O 1
ATOM 680 N N . TYR A 1 91 ? 5.380 -3.901 8.016 1.00 80.50 91 TYR A N 1
ATOM 681 C CA . TYR A 1 91 ? 6.160 -3.039 7.129 1.00 80.50 91 TYR A CA 1
ATOM 682 C C . TYR A 1 91 ? 5.511 -1.652 6.959 1.00 80.50 91 TYR A C 1
ATOM 684 O O . TYR A 1 91 ? 4.839 -1.392 5.961 1.00 80.50 91 TYR A O 1
ATOM 692 N N . PRO A 1 92 ? 5.735 -0.712 7.900 1.00 80.94 92 PRO A N 1
ATOM 693 C CA . PRO A 1 92 ? 5.019 0.569 7.943 1.00 80.94 92 PRO A CA 1
ATOM 694 C C . PRO A 1 92 ? 5.269 1.497 6.747 1.00 80.94 92 PRO A C 1
ATOM 696 O O . PRO A 1 92 ? 4.493 2.418 6.511 1.00 80.94 92 PRO A O 1
ATOM 699 N N . ALA A 1 93 ? 6.376 1.290 6.026 1.00 80.31 93 ALA A N 1
ATOM 700 C CA . ALA A 1 93 ? 6.758 2.068 4.848 1.00 80.31 93 ALA A CA 1
ATOM 701 C C . ALA A 1 93 ? 6.137 1.534 3.544 1.00 80.31 93 ALA A C 1
ATOM 703 O O . ALA A 1 93 ? 6.367 2.103 2.473 1.00 80.31 93 ALA A O 1
ATOM 704 N N . ALA A 1 94 ? 5.396 0.424 3.608 1.00 79.19 94 ALA A N 1
ATOM 705 C CA . ALA A 1 94 ? 4.711 -0.129 2.455 1.00 79.19 94 ALA A CA 1
ATOM 706 C C . ALA A 1 94 ? 3.573 0.794 2.006 1.00 79.19 94 ALA A C 1
ATOM 708 O O . ALA A 1 94 ? 2.834 1.325 2.825 1.00 79.19 94 ALA A O 1
ATOM 709 N N . CYS A 1 95 ? 3.358 0.907 0.695 1.00 79.06 95 CYS A N 1
ATOM 710 C CA . CYS A 1 95 ? 2.218 1.643 0.133 1.00 79.06 95 CYS A CA 1
ATOM 711 C C . CYS A 1 95 ? 0.847 1.018 0.450 1.00 79.06 95 CYS A C 1
ATOM 713 O O . CYS A 1 95 ? -0.177 1.579 0.080 1.00 79.06 95 CYS A O 1
ATOM 715 N N . ASN A 1 96 ? 0.833 -0.189 1.016 1.00 80.56 96 ASN A N 1
ATOM 716 C CA . ASN A 1 96 ? -0.367 -0.911 1.421 1.00 80.56 96 ASN A CA 1
ATOM 717 C C . ASN A 1 96 ? -0.460 -1.098 2.944 1.00 80.56 96 ASN A C 1
ATOM 719 O O . ASN A 1 96 ? -1.312 -1.865 3.395 1.00 80.56 96 ASN A O 1
ATOM 723 N N . ALA A 1 97 ? 0.423 -0.456 3.717 1.00 84.31 97 ALA A N 1
ATOM 724 C CA . ALA A 1 97 ? 0.280 -0.418 5.164 1.00 84.31 97 A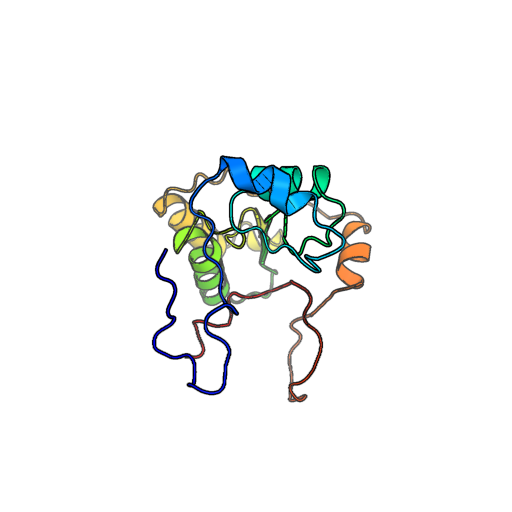LA A CA 1
ATOM 725 C C . ALA A 1 97 ? -1.011 0.333 5.521 1.00 84.31 97 ALA A C 1
ATOM 727 O O . ALA A 1 97 ? -1.467 1.157 4.750 1.00 84.31 97 ALA A O 1
ATOM 728 N N . MET A 1 98 ? -1.637 0.056 6.662 1.00 85.50 98 MET A N 1
ATOM 729 C CA . MET A 1 98 ? -2.821 0.796 7.105 1.00 85.50 98 MET A CA 1
ATOM 730 C C . MET A 1 98 ? -2.443 2.229 7.497 1.00 85.50 98 MET A C 1
ATOM 732 O O . MET A 1 98 ? -1.576 2.445 8.340 1.00 85.50 98 MET A O 1
ATOM 736 N N . GLU A 1 99 ? -3.152 3.229 6.991 1.00 83.88 99 GLU A N 1
ATOM 737 C CA . GLU A 1 99 ? -3.028 4.622 7.438 1.00 83.88 99 GLU A CA 1
ATOM 738 C C . GLU A 1 99 ? -4.139 4.994 8.411 1.00 83.88 99 GLU A C 1
ATOM 740 O O . GLU A 1 99 ? -3.915 5.773 9.336 1.00 83.88 99 GLU A O 1
ATOM 745 N N . THR A 1 100 ? -5.334 4.431 8.227 1.00 83.38 100 THR A N 1
ATOM 746 C CA . THR A 1 100 ? -6.505 4.793 9.028 1.00 83.38 100 THR A CA 1
ATOM 747 C C . THR A 1 100 ? -7.214 3.559 9.561 1.00 83.38 100 THR A C 1
ATOM 749 O O . THR A 1 100 ? -7.624 2.678 8.801 1.00 83.38 100 THR A O 1
ATOM 752 N N . LEU A 1 101 ? -7.435 3.546 10.872 1.00 84.94 101 LEU A N 1
ATOM 753 C CA . LEU A 1 101 ? -8.288 2.573 11.537 1.00 84.94 101 LEU A CA 1
ATOM 754 C C . LEU A 1 101 ? -9.664 3.194 11.785 1.00 84.94 101 LEU A C 1
ATOM 756 O O . LEU A 1 101 ? -9.802 4.146 12.549 1.00 84.94 101 LEU A O 1
ATOM 760 N N . LEU A 1 102 ? -10.682 2.636 11.145 1.00 85.56 102 LEU A N 1
ATOM 761 C CA . LEU A 1 102 ? -12.080 2.991 11.322 1.00 85.56 102 LEU A CA 1
ATOM 762 C C . LEU 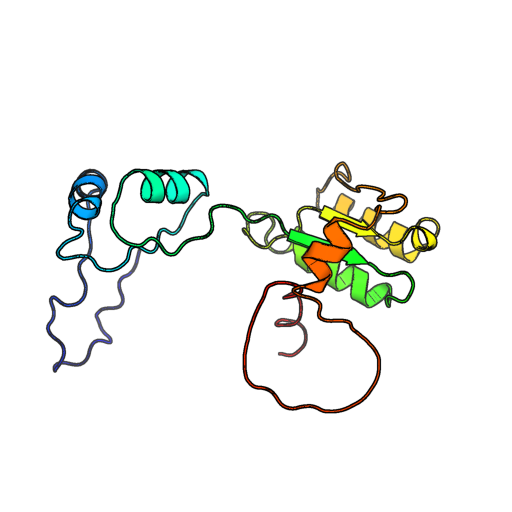A 1 102 ? -12.743 1.952 12.222 1.00 85.56 102 LEU A C 1
ATOM 764 O O . LEU A 1 102 ? -12.621 0.751 11.996 1.00 85.56 102 LEU A O 1
ATOM 768 N N . VAL A 1 103 ? -13.478 2.400 13.234 1.00 84.12 103 VAL A N 1
ATOM 769 C CA . VAL A 1 103 ? -14.078 1.500 14.225 1.00 84.12 103 VAL A CA 1
ATOM 770 C C . VAL A 1 103 ? -15.556 1.817 14.383 1.00 84.12 103 VAL A C 1
ATOM 772 O O . VAL A 1 103 ? -15.951 2.979 14.483 1.00 84.12 103 VAL A O 1
ATOM 775 N N . HIS A 1 104 ? -16.396 0.782 14.406 1.00 85.94 104 HIS A N 1
ATOM 776 C CA . HIS A 1 104 ? -17.812 0.952 14.697 1.00 85.94 104 HIS A CA 1
ATOM 777 C C . HIS A 1 104 ? -18.000 1.532 16.110 1.00 85.94 104 HIS A C 1
ATOM 779 O O . HIS A 1 104 ? -17.447 1.020 17.080 1.00 85.94 104 HIS A O 1
ATOM 785 N N . LYS A 1 105 ? -18.836 2.570 16.250 1.00 84.94 105 LYS A N 1
ATOM 786 C CA . LYS A 1 105 ? -19.067 3.304 17.515 1.00 84.94 105 LYS A CA 1
ATOM 787 C C . LYS A 1 105 ? -19.402 2.415 18.727 1.00 84.94 105 LYS A C 1
ATOM 789 O O . LYS A 1 105 ? -19.031 2.731 19.851 1.00 84.94 105 LYS A O 1
ATOM 794 N N . ASP A 1 106 ? -20.093 1.301 18.497 1.00 87.62 106 ASP A N 1
ATOM 795 C CA . ASP A 1 106 ? -20.488 0.353 19.549 1.00 87.62 106 ASP A CA 1
ATOM 796 C C . ASP A 1 106 ? -19.276 -0.363 20.184 1.00 87.62 106 ASP A C 1
ATOM 798 O O . ASP A 1 106 ? -19.386 -0.889 21.287 1.00 87.62 106 ASP A O 1
ATOM 802 N N . LEU A 1 107 ? -18.107 -0.342 19.532 1.00 86.50 107 LEU A N 1
ATOM 803 C CA . LEU A 1 107 ? -16.864 -0.923 20.047 1.00 86.50 107 LEU A CA 1
ATOM 804 C C . LEU A 1 107 ? -16.048 0.041 20.920 1.00 86.50 107 LEU A C 1
ATOM 806 O O . LEU A 1 107 ? -15.078 -0.386 21.543 1.00 86.50 107 LEU A O 1
ATOM 810 N N . MET A 1 108 ? -16.442 1.316 21.021 1.00 85.81 108 MET A N 1
ATOM 811 C CA . MET A 1 108 ? -15.662 2.369 21.694 1.00 85.81 108 MET A CA 1
ATOM 812 C C . MET A 1 108 ? -15.379 2.120 23.177 1.00 85.81 108 MET A C 1
ATOM 814 O O . MET A 1 108 ? -14.484 2.740 23.737 1.00 85.81 108 MET A O 1
ATOM 818 N N . LYS A 1 109 ? -16.170 1.261 23.823 1.00 87.06 109 LYS A N 1
ATOM 819 C CA . LYS A 1 109 ? -16.024 0.901 25.242 1.00 87.06 109 LYS A CA 1
ATOM 820 C C . LYS A 1 109 ? -15.681 -0.577 25.430 1.00 87.06 109 LYS A C 1
ATOM 822 O O . LYS A 1 109 ? -15.934 -1.139 26.492 1.00 87.06 109 LYS A O 1
ATOM 827 N N . THR A 1 110 ? -15.202 -1.236 24.376 1.00 88.81 110 THR A N 1
ATOM 828 C CA . THR A 1 110 ? -14.861 -2.657 24.426 1.00 88.81 110 THR A CA 1
ATOM 829 C C . THR A 1 110 ? -13.387 -2.835 24.745 1.00 88.81 110 THR A C 1
ATOM 831 O O . THR A 1 110 ? -12.534 -2.211 24.119 1.00 88.81 110 THR A O 1
ATOM 834 N N . LYS A 1 111 ? -13.088 -3.776 25.647 1.00 91.81 111 LYS A N 1
ATOM 835 C CA . LYS A 1 111 ? -11.709 -4.160 25.973 1.00 91.81 111 LYS A CA 1
ATOM 836 C C . LYS A 1 111 ? -10.904 -4.555 24.727 1.00 91.81 111 LYS A C 1
ATOM 838 O O . LYS A 1 111 ? -9.725 -4.255 24.634 1.00 91.81 111 LYS A O 1
ATOM 843 N N . GLY A 1 112 ? -11.553 -5.185 23.744 1.00 89.62 112 GLY A N 1
ATOM 844 C CA . GLY A 1 112 ? -10.893 -5.570 22.496 1.00 89.62 112 GLY A CA 1
ATOM 845 C C . GLY A 1 112 ? -10.355 -4.378 21.700 1.00 89.62 112 GLY A C 1
ATOM 846 O O . GLY A 1 112 ? -9.299 -4.493 21.088 1.00 89.62 112 GLY A O 1
ATOM 847 N N . LEU A 1 113 ? -11.043 -3.230 21.715 1.00 89.00 113 LEU A N 1
ATOM 848 C CA . LEU A 1 113 ? -10.528 -2.013 21.087 1.00 89.00 113 LEU A CA 1
ATOM 849 C C . LEU A 1 113 ? -9.357 -1.433 21.890 1.00 89.00 113 LEU A C 1
ATOM 851 O O . LEU A 1 113 ? -8.355 -1.042 21.295 1.00 89.00 113 LEU A O 1
ATOM 855 N N . ASP A 1 114 ? -9.463 -1.419 23.220 1.00 90.88 114 ASP A N 1
ATOM 856 C CA . ASP A 1 114 ? -8.390 -0.944 24.101 1.00 90.88 114 ASP A CA 1
ATOM 857 C C . ASP A 1 114 ? -7.097 -1.746 23.890 1.00 90.88 114 ASP A C 1
ATOM 859 O O . ASP A 1 114 ? -6.021 -1.162 23.750 1.00 90.88 114 ASP A O 1
ATOM 863 N N . ASP A 1 115 ? -7.208 -3.073 23.771 1.00 92.50 115 ASP A N 1
ATOM 864 C CA . ASP A 1 115 ? -6.080 -3.971 23.510 1.00 92.50 115 ASP A CA 1
ATOM 865 C C . ASP A 1 115 ? -5.408 -3.668 22.155 1.00 92.50 115 ASP A C 1
ATOM 867 O O . ASP A 1 115 ? -4.180 -3.667 22.057 1.00 92.50 115 ASP A O 1
ATOM 871 N N . ILE A 1 116 ? -6.194 -3.372 21.111 1.00 90.12 116 ILE A N 1
ATOM 872 C CA . ILE A 1 116 ? -5.676 -2.982 19.786 1.00 90.12 116 ILE A CA 1
ATOM 873 C C . ILE A 1 116 ? -4.921 -1.653 19.869 1.00 90.12 116 ILE A C 1
ATOM 875 O O . ILE A 1 116 ? -3.814 -1.532 19.345 1.00 90.12 116 ILE A O 1
ATOM 879 N N . ILE A 1 117 ? -5.504 -0.651 20.532 1.00 89.94 117 ILE A N 1
ATOM 880 C CA . ILE A 1 117 ? -4.893 0.676 20.678 1.00 89.94 117 ILE A CA 1
ATOM 881 C C . ILE A 1 117 ? -3.592 0.581 21.481 1.00 89.94 117 ILE A C 1
ATOM 883 O O . ILE A 1 117 ? -2.602 1.223 21.124 1.00 89.94 117 ILE A O 1
ATOM 887 N N . MET A 1 118 ? -3.578 -0.217 22.550 1.00 89.69 118 MET A N 1
ATOM 888 C CA . MET A 1 118 ? -2.396 -0.416 23.384 1.00 89.69 118 MET A CA 1
ATOM 889 C C . MET A 1 118 ? -1.240 -1.037 22.590 1.00 89.69 118 MET A C 1
ATOM 891 O O . MET A 1 118 ? -0.112 -0.556 22.688 1.00 89.69 118 MET A O 1
ATOM 895 N N . GLU A 1 119 ? -1.507 -2.054 21.769 1.00 89.56 119 GLU A N 1
ATOM 896 C CA . GLU A 1 119 ? -0.459 -2.697 20.967 1.00 89.56 119 GLU A CA 1
ATOM 897 C C . GLU A 1 119 ? 0.034 -1.826 19.809 1.00 89.56 119 GLU A C 1
ATOM 899 O O . GLU A 1 119 ? 1.239 -1.774 19.564 1.00 89.56 119 GLU A O 1
ATOM 904 N N . LEU A 1 120 ? -0.851 -1.060 19.160 1.00 86.38 120 LEU A N 1
ATOM 905 C CA . LEU A 1 120 ? -0.435 -0.072 18.159 1.00 86.38 120 LEU A CA 1
ATOM 906 C C . LEU A 1 120 ? 0.518 0.975 18.757 1.00 86.38 120 LEU A C 1
ATOM 908 O O . LEU A 1 120 ? 1.552 1.277 18.160 1.00 86.38 120 LEU A O 1
ATOM 912 N N . ARG A 1 121 ? 0.222 1.471 19.966 1.00 84.81 121 ARG A N 1
ATOM 913 C CA . ARG A 1 121 ? 1.109 2.396 20.692 1.00 84.81 121 ARG A CA 1
ATOM 914 C C . ARG A 1 121 ? 2.441 1.749 21.058 1.00 84.81 121 ARG A C 1
ATOM 916 O O . ARG A 1 121 ? 3.484 2.372 20.884 1.00 84.81 121 ARG A O 1
ATOM 923 N N . GLY A 1 122 ? 2.419 0.495 21.515 1.00 83.06 122 GLY A N 1
ATOM 924 C CA . GLY A 1 122 ? 3.632 -0.282 21.790 1.00 83.06 122 GLY A CA 1
ATOM 925 C C . GLY A 1 122 ? 4.534 -0.452 20.560 1.00 83.06 122 GLY A C 1
ATOM 926 O O . GLY A 1 122 ? 5.753 -0.476 20.697 1.00 83.06 122 GLY A O 1
ATOM 927 N N . GLY A 1 123 ? 3.947 -0.494 19.359 1.00 77.56 123 GLY A N 1
ATOM 928 C CA . GLY A 1 123 ? 4.657 -0.514 18.076 1.00 77.56 123 GLY A CA 1
ATOM 929 C C . GLY A 1 123 ? 5.208 0.839 17.604 1.00 77.56 123 GLY A C 1
ATOM 930 O O . GLY A 1 123 ? 5.705 0.918 16.484 1.00 77.56 123 GLY A O 1
ATOM 931 N N . GLY A 1 124 ? 5.115 1.900 18.414 1.00 72.38 124 GLY A N 1
ATOM 932 C CA . GLY A 1 124 ? 5.596 3.242 18.064 1.00 72.38 124 GLY A CA 1
ATOM 933 C C . GLY A 1 124 ? 4.610 4.080 17.242 1.00 72.38 124 GLY A C 1
ATOM 934 O O . GLY A 1 124 ? 5.008 5.099 16.678 1.00 72.38 124 GLY A O 1
ATOM 935 N N . PHE A 1 125 ? 3.336 3.677 17.162 1.00 68.75 125 PHE A N 1
ATOM 936 C CA . PHE A 1 125 ? 2.297 4.445 16.476 1.00 68.75 125 PHE A CA 1
ATOM 937 C C . PHE A 1 125 ? 1.476 5.255 17.469 1.00 68.75 125 PHE A C 1
ATOM 939 O O . PHE A 1 125 ? 0.605 4.730 18.169 1.00 68.75 125 PHE A O 1
ATOM 946 N N . ASP A 1 126 ? 1.708 6.565 17.486 1.00 59.72 126 ASP A N 1
ATOM 947 C CA . ASP A 1 126 ? 0.825 7.469 18.200 1.00 59.72 126 ASP A CA 1
ATOM 948 C C . ASP A 1 126 ? -0.531 7.547 17.487 1.00 59.72 126 ASP A C 1
ATOM 950 O O . ASP A 1 126 ? -0.632 7.817 16.290 1.00 59.72 126 ASP A O 1
ATOM 954 N N . SER A 1 127 ? -1.596 7.305 18.248 1.00 53.31 127 SER A N 1
ATOM 955 C CA . SER A 1 127 ? -2.993 7.130 17.820 1.00 53.31 127 SER A CA 1
ATOM 956 C C . SER A 1 127 ? -3.679 8.366 17.182 1.00 53.31 127 SER A C 1
ATOM 958 O O . SER A 1 127 ? -4.902 8.477 17.218 1.00 53.31 127 SER A O 1
ATOM 960 N N . TYR A 1 128 ? -2.937 9.302 16.582 1.00 45.72 128 TYR A N 1
ATOM 961 C CA . TYR A 1 128 ? -3.445 10.599 16.108 1.00 45.72 128 TYR A CA 1
ATOM 962 C C . TYR A 1 128 ? -4.340 10.554 14.855 1.00 45.72 128 TYR A C 1
ATOM 964 O O . TYR A 1 128 ? -4.802 11.606 14.421 1.00 45.72 128 TYR A O 1
ATOM 972 N N . HIS A 1 129 ? -4.627 9.383 14.279 1.00 47.62 129 HIS A N 1
ATOM 973 C CA . HIS A 1 129 ? -5.561 9.220 13.148 1.00 47.62 129 HIS A CA 1
ATOM 974 C C . HIS A 1 129 ? -6.603 8.108 13.389 1.00 47.62 129 HIS A C 1
ATOM 976 O O . HIS A 1 129 ? -6.968 7.350 12.492 1.00 47.62 129 HIS A O 1
ATOM 982 N N . LEU A 1 130 ? -7.113 8.005 14.620 1.00 46.06 130 LEU A N 1
ATOM 983 C CA . LEU A 1 130 ? -8.411 7.370 14.869 1.00 46.06 130 LEU A CA 1
ATOM 984 C C . LEU A 1 130 ? -9.511 8.385 14.539 1.00 46.06 130 LEU A C 1
ATOM 986 O O . LEU A 1 130 ? -9.968 9.128 15.408 1.00 46.06 130 LEU A O 1
ATOM 990 N N . GLU A 1 131 ? -9.935 8.443 13.276 1.00 42.06 131 GLU A N 1
ATOM 991 C CA . GLU A 1 131 ? -11.153 9.175 12.936 1.00 42.06 131 GLU A CA 1
ATOM 992 C C . GLU A 1 131 ? -12.373 8.407 13.460 1.00 42.06 131 GLU A C 1
ATOM 994 O O . GLU A 1 131 ? -12.829 7.403 12.907 1.00 42.06 131 GLU A O 1
ATOM 999 N N . LEU A 1 132 ? -12.913 8.917 14.564 1.00 37.41 132 LEU A N 1
ATOM 1000 C CA . LEU A 1 132 ? -14.224 8.583 15.101 1.00 37.41 132 LEU A CA 1
ATOM 1001 C C . LEU A 1 132 ? -15.301 9.040 14.108 1.00 37.41 132 LEU A C 1
ATOM 1003 O O . LEU A 1 132 ? -15.851 10.136 14.210 1.00 37.41 132 LEU A O 1
ATOM 1007 N N . LEU A 1 133 ? -15.620 8.198 13.128 1.00 39.00 133 LEU A N 1
ATOM 1008 C CA . LEU A 1 133 ? -16.716 8.469 12.203 1.00 39.00 133 LEU A CA 1
ATOM 1009 C C . LEU A 1 133 ? -18.069 8.278 12.904 1.00 39.00 133 LEU A C 1
ATOM 1011 O O . LEU A 1 133 ? -18.719 7.233 12.827 1.00 39.00 133 LEU A O 1
ATOM 1015 N N . MET A 1 134 ? -18.522 9.338 13.575 1.00 33.53 134 MET A N 1
ATOM 1016 C CA . MET A 1 134 ? -19.927 9.544 13.908 1.00 33.53 134 MET A CA 1
ATOM 1017 C C . MET A 1 134 ? -20.731 9.666 12.607 1.00 33.53 134 MET A C 1
ATOM 1019 O O . MET A 1 134 ? -20.707 10.697 11.951 1.00 33.53 134 MET A O 1
ATOM 1023 N N . LEU A 1 135 ? -21.454 8.599 12.254 1.00 33.53 135 LEU A N 1
ATOM 1024 C CA . LEU A 1 135 ? -22.543 8.581 11.266 1.00 33.53 135 LEU A CA 1
ATOM 1025 C C . LEU A 1 135 ? -22.226 9.288 9.935 1.00 33.53 135 LEU A C 1
ATOM 1027 O O . LEU A 1 135 ? -22.633 10.420 9.674 1.00 33.53 135 LEU A O 1
ATOM 1031 N N . TRP A 1 136 ? -21.585 8.546 9.034 1.00 33.22 136 TRP A N 1
ATOM 1032 C CA . TRP A 1 136 ? -21.473 8.912 7.626 1.00 33.22 136 TRP A CA 1
ATOM 1033 C C . TRP A 1 136 ? -22.856 9.137 6.988 1.00 33.22 136 TRP A C 1
ATOM 1035 O O . TRP A 1 136 ? -23.626 8.197 6.781 1.00 33.22 136 TRP A O 1
ATOM 1045 N N . ARG A 1 137 ? -23.159 10.386 6.606 1.00 30.00 137 ARG A N 1
ATOM 1046 C CA . ARG A 1 137 ? -24.181 10.697 5.593 1.00 30.00 137 ARG A CA 1
ATOM 1047 C C . ARG A 1 137 ? -23.791 9.978 4.302 1.00 30.00 137 ARG A C 1
ATOM 1049 O O . ARG A 1 137 ? -22.760 10.301 3.737 1.00 30.00 137 ARG A O 1
ATOM 1056 N N . PHE A 1 138 ? -24.620 9.020 3.886 1.00 30.84 138 PHE A N 1
ATOM 1057 C CA . PHE A 1 138 ? -24.846 8.364 2.579 1.00 30.84 138 PHE A CA 1
ATOM 1058 C C . PHE A 1 138 ? -23.836 8.451 1.394 1.00 30.84 138 PHE A C 1
ATOM 1060 O O . PHE A 1 138 ? -23.853 7.540 0.568 1.00 30.84 138 PHE A O 1
ATOM 1067 N N . SER A 1 139 ? -22.963 9.456 1.245 1.00 26.56 139 SER A N 1
ATOM 1068 C CA . SER A 1 139 ? -22.239 9.713 -0.010 1.00 26.56 139 SER A CA 1
ATOM 1069 C C . SER A 1 139 ? -20.996 8.843 -0.262 1.00 26.56 139 SER A C 1
ATOM 1071 O O . SER A 1 139 ? -20.823 8.441 -1.411 1.00 26.56 139 SER A O 1
ATOM 1073 N N . VAL A 1 140 ? -20.177 8.434 0.730 1.00 34.41 140 VAL A N 1
ATOM 1074 C CA . VAL A 1 140 ? -19.131 7.408 0.453 1.00 34.41 140 VAL A CA 1
ATOM 1075 C C . VAL A 1 140 ? -19.623 5.994 0.605 1.00 34.41 140 VAL A C 1
ATOM 1077 O O . VAL A 1 140 ? -19.068 5.113 -0.035 1.00 34.41 140 VAL A O 1
ATOM 1080 N N . PHE A 1 141 ? -20.752 5.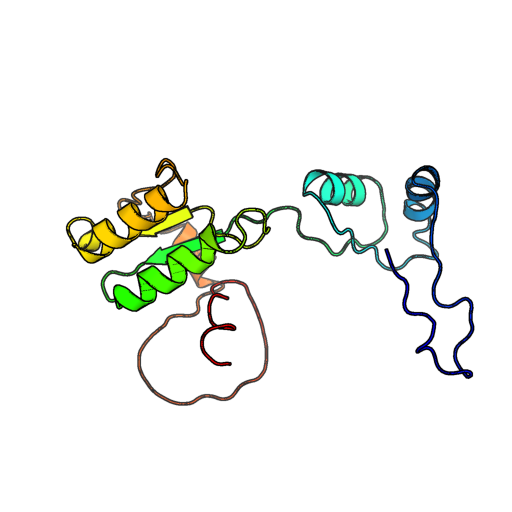768 1.277 1.00 31.34 141 PHE A N 1
ATOM 1081 C CA . PHE A 1 141 ? -21.413 4.472 1.171 1.00 31.34 141 PHE A CA 1
ATOM 1082 C C . PHE A 1 141 ? -21.945 4.230 -0.256 1.00 31.34 141 PHE A C 1
ATOM 1084 O O . PHE A 1 141 ? -21.981 3.087 -0.695 1.00 31.34 141 PHE A O 1
ATOM 1091 N N . GLN A 1 142 ? -22.298 5.271 -1.026 1.00 29.92 142 GLN A N 1
ATOM 1092 C CA . GLN A 1 142 ? -22.624 5.117 -2.453 1.00 29.92 142 GLN A CA 1
ATOM 1093 C C . GLN A 1 142 ? -21.397 4.831 -3.333 1.00 29.92 142 GLN A C 1
ATOM 1095 O O . GLN A 1 142 ? -21.510 4.014 -4.242 1.00 29.92 142 GLN A O 1
ATOM 1100 N N . LYS A 1 143 ? -20.224 5.412 -3.042 1.00 28.34 143 LYS A N 1
ATOM 1101 C CA . LYS A 1 143 ? -18.976 5.069 -3.756 1.00 28.34 143 LYS A CA 1
ATOM 1102 C C . LYS A 1 143 ? -18.442 3.679 -3.385 1.00 28.34 143 LYS A C 1
ATOM 1104 O O . LYS A 1 143 ? -18.008 2.949 -4.267 1.00 28.34 143 LYS A O 1
ATOM 1109 N N . CYS A 1 144 ? -18.557 3.265 -2.123 1.00 29.58 144 CYS A N 1
ATOM 1110 C CA . CYS A 1 144 ? -18.189 1.917 -1.677 1.00 29.58 144 CYS A CA 1
ATOM 1111 C C . CYS A 1 144 ? -19.215 0.842 -2.087 1.00 29.58 14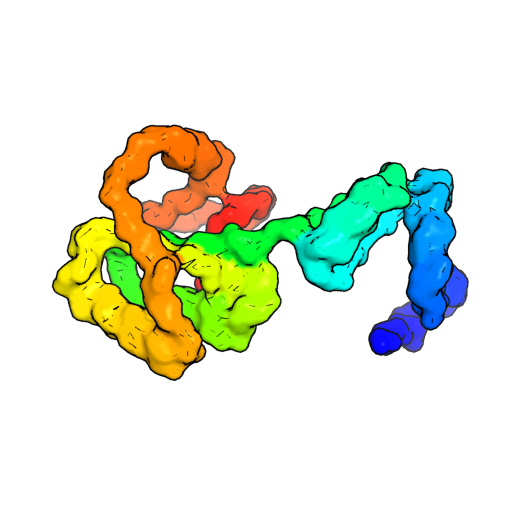4 CYS A C 1
ATOM 1113 O O . CYS A 1 144 ? -18.827 -0.300 -2.311 1.00 29.58 144 CYS A O 1
ATOM 1115 N N . ARG A 1 145 ? -20.505 1.176 -2.277 1.00 28.41 145 ARG A N 1
ATOM 1116 C CA . ARG A 1 145 ? -21.502 0.246 -2.859 1.00 28.41 145 ARG A CA 1
ATOM 1117 C C . ARG A 1 145 ? -21.177 -0.169 -4.290 1.00 28.41 145 ARG A C 1
ATOM 1119 O O . ARG A 1 145 ? -21.650 -1.214 -4.718 1.00 28.41 145 ARG A O 1
ATOM 1126 N N . GLN A 1 146 ? -20.381 0.615 -5.013 1.00 30.95 146 GLN A N 1
ATOM 1127 C CA . GLN A 1 146 ? -19.941 0.259 -6.360 1.00 30.95 146 GLN A CA 1
ATOM 1128 C C . GLN A 1 146 ? -18.834 -0.818 -6.353 1.00 30.95 146 GLN A C 1
ATOM 1130 O O . GLN A 1 146 ? -18.558 -1.392 -7.400 1.00 30.95 146 GLN A O 1
ATOM 1135 N N . PHE A 1 147 ? -18.259 -1.139 -5.180 1.00 30.41 147 PHE A N 1
ATOM 1136 C CA . PHE A 1 147 ? -17.133 -2.073 -5.002 1.00 30.41 147 PHE A CA 1
ATOM 1137 C C . PHE A 1 147 ? -17.236 -2.957 -3.733 1.00 30.41 147 PHE A C 1
ATOM 1139 O O . PHE A 1 147 ? -16.230 -3.354 -3.151 1.00 30.41 147 PHE A O 1
ATOM 1146 N N . GLY A 1 148 ? -18.447 -3.263 -3.255 1.00 28.45 148 GLY A N 1
ATOM 1147 C CA . GLY A 1 148 ? -18.640 -3.930 -1.961 1.00 28.45 148 GLY A CA 1
ATOM 1148 C C . GLY A 1 148 ? -18.498 -5.458 -1.987 1.00 28.45 148 GLY A C 1
ATOM 1149 O O . GLY A 1 148 ? -19.356 -6.140 -2.542 1.00 28.45 148 GLY A O 1
ATOM 1150 N N . TYR A 1 149 ? -17.507 -5.997 -1.267 1.00 26.97 149 TYR A N 1
ATOM 1151 C CA . TYR A 1 149 ? -17.585 -7.336 -0.667 1.00 26.97 149 TYR A CA 1
ATOM 1152 C C . TYR A 1 149 ? -18.076 -7.207 0.783 1.00 26.97 149 TYR A C 1
ATOM 1154 O O . TYR A 1 149 ? -17.426 -6.590 1.624 1.00 26.97 149 TYR A O 1
ATOM 1162 N N . PHE A 1 150 ? -19.244 -7.788 1.062 1.00 28.27 150 PHE A N 1
ATOM 1163 C CA . PHE A 1 150 ? -19.805 -7.960 2.403 1.00 28.27 150 PHE A CA 1
ATOM 1164 C C . PHE A 1 150 ? -19.382 -9.327 2.950 1.00 28.27 150 PHE A C 1
ATOM 1166 O O . PHE A 1 150 ? -19.607 -10.345 2.296 1.00 28.27 150 PHE A O 1
ATOM 1173 N N . ILE A 1 151 ? -18.845 -9.382 4.171 1.00 27.80 151 ILE A N 1
ATOM 1174 C CA . ILE A 1 151 ? -18.725 -10.651 4.899 1.00 27.80 151 ILE A CA 1
ATOM 1175 C C . ILE A 1 151 ? -20.076 -10.918 5.571 1.00 27.80 151 ILE A C 1
ATOM 1177 O O . ILE A 1 151 ? -20.346 -10.440 6.668 1.00 27.80 151 ILE A O 1
ATOM 1181 N N . HIS A 1 152 ? -20.934 -11.671 4.880 1.00 25.69 152 HIS A N 1
ATOM 1182 C CA . HIS A 1 152 ? -22.119 -12.310 5.451 1.00 25.69 152 HIS A CA 1
ATOM 1183 C C . HIS A 1 152 ? -21.955 -13.835 5.387 1.00 25.69 152 HIS A C 1
ATOM 1185 O O . HIS A 1 152 ? -21.381 -14.393 4.455 1.00 25.69 152 HIS A O 1
ATOM 1191 N N . HIS A 1 153 ? -22.428 -14.501 6.434 1.00 28.83 153 HIS A N 1
ATOM 1192 C CA . HIS A 1 153 ? -22.297 -15.934 6.677 1.00 28.83 153 HIS A CA 1
ATOM 1193 C C . HIS A 1 153 ? -22.932 -16.814 5.569 1.00 28.83 153 HIS A C 1
ATOM 1195 O O . HIS A 1 153 ? -24.010 -16.497 5.077 1.00 28.83 153 HIS A O 1
ATOM 1201 N N . HIS A 1 154 ? -22.295 -17.971 5.318 1.00 27.67 154 HIS A N 1
ATOM 1202 C CA . HIS A 1 154 ? -22.718 -19.184 4.581 1.00 27.67 154 HIS A CA 1
ATOM 1203 C C . HIS A 1 154 ? -22.354 -19.412 3.086 1.00 27.67 154 HIS A C 1
ATOM 1205 O O . HIS A 1 154 ? -22.929 -18.838 2.176 1.00 27.67 154 HIS A O 1
ATOM 1211 N N . ARG A 1 155 ? -21.532 -20.473 2.914 1.00 28.02 155 ARG A N 1
ATOM 1212 C CA . ARG A 1 155 ? -21.462 -21.519 1.856 1.00 28.02 155 ARG A CA 1
ATOM 1213 C C . ARG A 1 155 ? -21.064 -21.138 0.413 1.00 28.02 155 ARG A C 1
ATOM 1215 O O . ARG A 1 155 ? -21.815 -20.508 -0.307 1.00 28.02 155 ARG A O 1
ATOM 1222 N N . ARG A 1 156 ? -19.927 -21.733 -0.003 1.00 37.03 156 ARG A N 1
ATOM 1223 C CA . ARG A 1 156 ? -19.510 -22.169 -1.360 1.00 37.03 156 ARG A CA 1
ATOM 1224 C C . ARG A 1 156 ? -20.005 -21.318 -2.542 1.00 37.03 156 ARG A C 1
ATOM 1226 O O . ARG A 1 156 ? -21.113 -21.555 -2.997 1.00 37.03 156 ARG A O 1
ATOM 1233 N N . ILE A 1 157 ? -19.116 -20.534 -3.161 1.00 28.36 157 ILE A N 1
ATOM 1234 C CA . ILE A 1 157 ? -19.100 -20.283 -4.615 1.00 28.36 157 ILE A CA 1
ATOM 1235 C C . ILE A 1 157 ? -17.642 -20.105 -5.078 1.00 28.36 157 ILE A C 1
ATOM 1237 O O . ILE A 1 157 ? -16.798 -19.589 -4.351 1.00 28.36 157 ILE A O 1
ATOM 1241 N N . ASN A 1 158 ? -17.379 -20.647 -6.267 1.00 23.97 158 ASN A N 1
ATOM 1242 C CA . ASN A 1 158 ? -16.098 -20.871 -6.924 1.00 23.97 158 ASN A CA 1
ATOM 1243 C C . ASN A 1 158 ? -15.252 -19.616 -7.173 1.00 23.97 158 ASN A C 1
ATOM 1245 O O . ASN A 1 158 ? -15.748 -18.554 -7.534 1.00 23.97 158 ASN A O 1
ATOM 1249 N N . TRP A 1 159 ? -13.943 -19.828 -7.068 1.00 28.67 159 TRP A N 1
ATOM 1250 C CA . TRP A 1 159 ? -12.880 -18.957 -7.547 1.00 28.67 159 TRP A CA 1
ATOM 1251 C C . TRP A 1 159 ? -12.974 -18.782 -9.063 1.00 28.67 159 TRP A C 1
ATOM 1253 O O . TRP A 1 159 ? -12.987 -19.791 -9.762 1.00 28.67 159 TRP A O 1
ATOM 1263 N N . ILE A 1 160 ? -13.025 -17.529 -9.537 1.00 28.31 160 ILE A N 1
ATOM 1264 C CA . ILE A 1 160 ? -12.415 -16.979 -10.770 1.00 28.31 160 ILE A CA 1
ATOM 1265 C C . ILE A 1 160 ? -13.109 -15.639 -11.123 1.00 28.31 160 ILE A C 1
ATOM 1267 O O . ILE A 1 160 ? -14.316 -15.591 -11.330 1.00 28.31 160 ILE A O 1
ATOM 1271 N N . LEU A 1 161 ? -12.276 -14.592 -11.240 1.00 27.14 161 LEU A N 1
ATOM 1272 C CA . LEU A 1 161 ? -12.465 -13.259 -11.855 1.00 27.14 161 LEU A CA 1
ATOM 1273 C C . LEU A 1 161 ? -12.933 -12.052 -11.002 1.00 27.14 161 LEU A C 1
ATOM 1275 O O . LEU A 1 161 ? -14.054 -11.969 -10.519 1.00 27.14 161 LEU A O 1
ATOM 1279 N N . ASN A 1 162 ? -12.040 -11.050 -11.036 1.00 24.22 162 ASN A N 1
ATOM 1280 C CA . ASN A 1 162 ? -12.157 -9.605 -10.794 1.00 24.22 162 ASN A CA 1
ATOM 1281 C C . ASN A 1 162 ? -11.973 -9.035 -9.370 1.00 24.22 162 ASN A C 1
ATOM 1283 O O . ASN A 1 162 ? -12.887 -8.875 -8.570 1.00 24.22 162 ASN A O 1
ATOM 1287 N N . VAL A 1 163 ? -10.709 -8.654 -9.161 1.00 35.25 163 VAL A N 1
ATOM 1288 C CA . VAL A 1 163 ? -10.062 -7.845 -8.123 1.00 35.25 163 VAL A CA 1
ATOM 1289 C C . VAL A 1 163 ? -10.570 -6.402 -8.135 1.00 35.25 163 VAL A C 1
ATOM 1291 O O . VAL A 1 163 ? -10.399 -5.772 -9.165 1.00 35.25 163 VAL A O 1
ATOM 1294 N N . TYR A 1 164 ? -11.043 -5.852 -7.005 1.00 30.05 164 TYR A N 1
ATOM 1295 C CA . TYR A 1 164 ? -10.903 -4.419 -6.668 1.00 30.05 164 TYR A CA 1
ATOM 1296 C C . TYR A 1 164 ? -10.940 -4.186 -5.140 1.00 30.05 164 TYR A C 1
ATOM 1298 O O . TYR A 1 164 ? -11.988 -4.043 -4.523 1.00 30.05 164 TYR A O 1
ATOM 1306 N N . LEU A 1 165 ? -9.736 -4.189 -4.560 1.00 36.34 165 LEU A N 1
ATOM 1307 C CA . LEU A 1 165 ? -9.232 -3.373 -3.445 1.00 36.34 165 LEU A CA 1
ATOM 1308 C C . LEU A 1 165 ? -10.170 -2.998 -2.272 1.00 36.34 165 LEU A C 1
ATOM 1310 O O . LEU A 1 165 ? -10.271 -1.832 -1.908 1.00 36.34 165 LEU A O 1
ATOM 1314 N N . ILE A 1 166 ? -10.747 -3.991 -1.599 1.00 38.28 166 ILE A N 1
ATOM 1315 C CA . ILE A 1 166 ? -10.958 -3.972 -0.143 1.00 38.28 166 ILE A CA 1
ATOM 1316 C C . ILE A 1 166 ? -10.514 -5.354 0.345 1.00 38.28 166 ILE A C 1
ATOM 1318 O O . ILE A 1 166 ? -11.059 -6.358 -0.101 1.00 38.28 166 ILE A O 1
ATOM 1322 N N . LEU A 1 167 ? -9.537 -5.380 1.258 1.00 33.16 167 LEU A N 1
ATOM 1323 C CA . LEU A 1 167 ? -8.938 -6.557 1.904 1.00 33.16 167 LEU A CA 1
ATOM 1324 C C . LEU A 1 167 ? -7.809 -7.266 1.125 1.00 33.16 167 LEU A C 1
ATOM 1326 O O . LEU A 1 167 ? -8.041 -8.009 0.178 1.00 33.16 167 LEU A O 1
ATOM 1330 N N . LEU A 1 168 ? -6.575 -7.138 1.624 1.00 35.25 168 LEU A N 1
ATOM 1331 C CA . LEU A 1 168 ? -5.561 -8.193 1.512 1.00 35.25 168 LEU A CA 1
ATOM 1332 C C . LEU A 1 168 ? -4.666 -8.200 2.763 1.00 35.25 168 LEU A C 1
ATOM 1334 O O . LEU A 1 168 ? -3.466 -7.980 2.699 1.00 35.25 168 LEU A O 1
ATOM 1338 N N . ILE A 1 169 ? -5.284 -8.505 3.907 1.00 34.19 169 ILE A N 1
ATOM 1339 C CA . ILE A 1 169 ? -4.619 -9.130 5.067 1.00 34.19 169 ILE A CA 1
ATOM 1340 C C . ILE A 1 169 ? -5.268 -10.500 5.270 1.00 34.19 169 ILE A C 1
ATOM 1342 O O . ILE A 1 169 ? -5.888 -10.809 6.281 1.00 34.19 169 ILE A O 1
ATOM 1346 N N . VAL A 1 170 ? -5.246 -11.307 4.208 1.00 35.31 170 VAL A N 1
ATOM 1347 C CA . VAL A 1 170 ? -5.736 -12.696 4.247 1.00 35.31 170 VAL A CA 1
ATOM 1348 C C . VAL A 1 170 ? -4.718 -13.675 3.649 1.00 35.31 170 VAL A C 1
ATOM 1350 O O . VAL A 1 170 ? -4.811 -14.871 3.895 1.00 35.31 170 VAL A O 1
ATOM 1353 N N . MET A 1 171 ? -3.671 -13.219 2.947 1.00 27.62 171 MET A N 1
ATOM 1354 C CA . MET A 1 171 ? -2.735 -14.145 2.287 1.00 27.62 171 MET A CA 1
ATOM 1355 C C . MET A 1 171 ? -1.628 -14.738 3.173 1.00 27.62 171 MET A C 1
ATOM 1357 O O . MET A 1 171 ? -0.957 -15.654 2.712 1.00 27.62 171 MET A O 1
ATOM 1361 N N . ARG A 1 172 ? -1.444 -14.299 4.427 1.00 29.28 172 ARG A N 1
ATOM 1362 C CA . ARG A 1 172 ? -0.386 -14.836 5.315 1.00 29.28 172 ARG A CA 1
ATOM 1363 C C . ARG A 1 172 ? -0.891 -15.654 6.511 1.00 29.28 172 ARG A C 1
ATOM 1365 O O . ARG A 1 172 ? -0.095 -16.090 7.327 1.00 29.28 172 ARG A O 1
ATOM 1372 N N . LEU A 1 173 ? -2.204 -15.880 6.609 1.00 28.08 173 LEU A N 1
ATOM 1373 C CA . LEU A 1 173 ? -2.824 -16.709 7.657 1.00 28.08 173 LEU A CA 1
ATOM 1374 C C . LEU A 1 173 ? -3.355 -18.062 7.134 1.00 28.08 173 LEU A C 1
ATOM 1376 O O . LEU A 1 173 ? -3.976 -18.799 7.896 1.00 28.08 173 LEU A O 1
ATOM 1380 N N . ILE A 1 174 ? -3.141 -18.389 5.850 1.00 31.67 174 ILE A N 1
ATOM 1381 C CA . ILE A 1 174 ? -3.625 -19.630 5.198 1.00 31.67 174 ILE A CA 1
ATOM 1382 C C . ILE A 1 174 ? -2.486 -20.420 4.495 1.00 31.67 174 ILE A C 1
ATOM 1384 O O . ILE A 1 174 ? -2.735 -21.455 3.882 1.00 31.67 174 ILE A O 1
ATOM 1388 N N . LEU A 1 175 ? -1.223 -20.002 4.632 1.00 31.38 175 LEU A N 1
ATOM 1389 C CA . LEU A 1 175 ? -0.032 -20.800 4.289 1.00 31.38 175 LEU A CA 1
ATOM 1390 C C . LEU A 1 175 ? 0.860 -20.915 5.523 1.00 31.38 175 LEU A C 1
ATOM 1392 O O . LEU A 1 175 ? 1.473 -21.990 5.691 1.00 31.38 175 LEU A O 1
#

Radius of gyration: 22.03 Å; chains: 1; bounding box: 48×36×57 Å

Secondary structure (DSSP, 8-state):
-----TTS-TTS-TTSS-----GGGHHHHTT-TTT---B---S-HHHHHHHHHH-SS-B---S---EEEEE-TTS-HHHHHHHHHHHHHS-TTSTTSEEEEEE-GGGTT-HHHHHHHHHHHHTT---TT--------THHHHHHHTTPPP----------S---SS--S-TTS--

Sequence (175 aa):
MMVIVGSIPDNVGKKLIGLVTSRDDIPNLLRLDDVIGLVIPRGSNKLVSQIKESTKIPVLGHADGICHVYVDKSANMDMAKRIVLDAKIDYPAACNAMETLLVHKDLMKTKGLDDIIMELRGGGFDSYHLELLMLWRFSVFQKCRQFGYFIHHHRRINWILNVYLILLIVMRLIL

pLDDT: mean 70.8, std 25.11, range [23.97, 96.62]

Foldseek 3Di:
DDDPLVPDDPVDDSPPDDDDPDPVCVLVVLAPLVPAQEDEDDDALVVQVVSVVRHPHHYDDDSAQAEEDEAEPPDDLVVSLVLLCCLDQVDPPDSRRYPAYHYDPVCPPPPSVVVSQVVCVVSVDDPPHHPDPDDDDDDVVVVVVVPDDDPDDDDDDDDDDDDDDDDDPPVPPPD